Protein AF-A0A971QHN4-F1 (afdb_monomer)

Secondary structure (DSSP, 8-state):
--HHHHHS--HHHHHHHHHHHHHHH---HHHHHHHHHHHHHHHHHHHHHHHHHHHHHHHHHHHTS--HHHHHHHHHHHTT--HHHHHHHHHHHHHTT-S-TTHHHH-HHHHHHHHHHHHHHH-TT-TTPPPPHHHHHHHHHHHS---

Structure (mmCIF, N/CA/C/O backbone):
data_AF-A0A971QHN4-F1
#
_entry.id   AF-A0A971QHN4-F1
#
loop_
_atom_site.group_PDB
_atom_site.id
_atom_site.type_symbol
_atom_site.label_atom_id
_atom_site.label_alt_id
_atom_site.label_comp_id
_atom_site.label_asym_id
_atom_site.label_entity_id
_atom_site.label_seq_id
_atom_site.pdbx_PDB_ins_code
_atom_site.Cartn_x
_atom_site.Cartn_y
_atom_site.Cartn_z
_atom_site.occupancy
_atom_site.B_iso_or_equiv
_atom_site.auth_seq_id
_atom_site.auth_comp_id
_atom_site.auth_asym_id
_atom_site.auth_atom_id
_atom_site.pdbx_PDB_model_num
ATOM 1 N N . MET A 1 1 ? 20.033 -24.874 -57.661 1.00 48.00 1 MET A N 1
ATOM 2 C CA . MET A 1 1 ? 19.323 -24.434 -58.888 1.00 48.00 1 MET A CA 1
ATOM 3 C C . MET A 1 1 ? 19.785 -23.080 -59.455 1.00 48.00 1 MET A C 1
ATOM 5 O O . MET A 1 1 ? 19.259 -22.666 -60.472 1.00 48.00 1 MET A O 1
ATOM 9 N N . ILE A 1 2 ? 20.801 -22.418 -58.886 1.00 53.16 2 ILE A N 1
ATOM 10 C CA . ILE A 1 2 ? 21.384 -21.168 -59.418 1.00 53.16 2 ILE A CA 1
ATOM 11 C C . ILE A 1 2 ? 22.502 -21.366 -60.485 1.00 53.16 2 ILE A C 1
ATOM 13 O O . ILE A 1 2 ? 22.645 -20.489 -61.336 1.00 53.16 2 ILE A O 1
ATOM 17 N N . PRO A 1 3 ? 23.266 -22.485 -60.561 1.00 56.78 3 PRO A N 1
ATOM 18 C CA . PRO A 1 3 ? 24.423 -22.536 -61.467 1.00 56.78 3 PRO A CA 1
ATOM 19 C C . PRO A 1 3 ? 24.058 -22.690 -62.956 1.00 56.78 3 PRO A C 1
ATOM 21 O O . PRO A 1 3 ? 24.842 -22.298 -63.812 1.00 56.78 3 PRO A O 1
ATOM 24 N N . GLN A 1 4 ? 22.867 -23.206 -63.287 1.00 59.22 4 GLN A N 1
ATOM 25 C CA . GLN A 1 4 ? 22.442 -23.391 -64.685 1.00 59.22 4 GLN A CA 1
ATOM 26 C C . GLN A 1 4 ? 21.946 -22.093 -65.345 1.00 59.22 4 GLN A C 1
ATOM 28 O O . GLN A 1 4 ? 22.149 -21.905 -66.541 1.00 59.22 4 GLN A O 1
ATOM 33 N N . LEU A 1 5 ? 21.382 -21.157 -64.573 1.00 55.75 5 LEU A N 1
ATOM 34 C CA . LEU A 1 5 ? 20.948 -19.849 -65.087 1.00 55.75 5 LEU A CA 1
ATOM 35 C C . LEU A 1 5 ? 22.137 -18.933 -65.429 1.00 55.75 5 LEU A C 1
ATOM 37 O O . LEU A 1 5 ? 22.064 -18.141 -66.364 1.00 55.75 5 LEU A O 1
ATOM 41 N N . LEU A 1 6 ? 23.270 -19.090 -64.738 1.00 56.25 6 LEU A N 1
ATOM 42 C CA . LEU A 1 6 ? 24.511 -18.360 -65.031 1.00 56.25 6 LEU A CA 1
ATOM 43 C C . LEU A 1 6 ? 25.203 -18.849 -66.317 1.00 56.25 6 LEU A C 1
ATOM 45 O O . LEU A 1 6 ? 25.945 -18.095 -66.953 1.00 56.25 6 LEU A O 1
ATOM 49 N N . ALA A 1 7 ? 24.942 -20.090 -66.738 1.00 62.47 7 ALA A N 1
ATOM 50 C CA . ALA A 1 7 ? 25.512 -20.655 -67.959 1.00 62.47 7 ALA A CA 1
ATOM 51 C C . ALA A 1 7 ? 24.908 -20.042 -69.240 1.00 62.47 7 ALA A C 1
ATOM 53 O O . ALA A 1 7 ? 25.620 -19.928 -70.232 1.00 62.47 7 ALA A O 1
ATOM 54 N N . GLN A 1 8 ? 23.649 -19.583 -69.202 1.00 65.19 8 GLN A N 1
ATOM 55 C CA . GLN A 1 8 ? 22.967 -18.899 -70.316 1.00 65.19 8 GLN A CA 1
ATOM 56 C C . GLN A 1 8 ? 23.044 -17.362 -70.257 1.00 65.19 8 GLN A C 1
ATOM 58 O O . GLN A 1 8 ? 22.575 -16.685 -71.172 1.00 65.19 8 GLN A O 1
ATOM 63 N N . ALA A 1 9 ? 23.632 -16.792 -69.203 1.00 63.53 9 ALA A N 1
ATOM 64 C CA . ALA A 1 9 ? 23.754 -15.348 -69.059 1.00 63.53 9 ALA A CA 1
ATOM 65 C C . ALA A 1 9 ? 24.720 -14.771 -70.107 1.00 63.53 9 ALA A C 1
ATOM 67 O O . ALA A 1 9 ? 25.869 -15.209 -70.225 1.00 63.53 9 ALA A O 1
ATOM 68 N N . SER A 1 10 ? 24.253 -13.762 -70.845 1.00 75.00 10 SER A N 1
ATOM 69 C CA . SER A 1 10 ? 25.055 -13.044 -71.842 1.00 75.00 10 SER A CA 1
ATOM 70 C C . SER A 1 10 ? 26.310 -12.425 -71.198 1.00 75.00 10 SER A C 1
ATOM 72 O O . SER A 1 10 ? 26.281 -12.069 -70.015 1.00 75.00 10 SER A O 1
ATOM 74 N N . PRO A 1 11 ? 27.417 -12.236 -71.941 1.00 74.94 11 PRO A N 1
ATOM 75 C CA . PRO A 1 11 ? 28.662 -11.699 -71.380 1.00 74.94 11 PRO A CA 1
ATOM 76 C C . PRO A 1 11 ? 28.478 -10.345 -70.670 1.00 74.94 11 PRO A C 1
ATOM 78 O O . PRO A 1 11 ? 29.153 -10.079 -69.682 1.00 74.94 11 PRO A O 1
ATOM 81 N N . ARG A 1 12 ? 27.498 -9.526 -71.085 1.00 71.81 12 ARG A N 1
ATOM 82 C CA . ARG A 1 12 ? 27.137 -8.270 -70.399 1.00 71.81 12 ARG A CA 1
ATOM 83 C C . ARG A 1 12 ? 26.477 -8.482 -69.031 1.00 71.81 12 ARG A C 1
ATOM 85 O O . ARG A 1 12 ? 26.736 -7.718 -68.109 1.00 71.81 12 ARG A O 1
ATOM 92 N N . GLN A 1 13 ? 25.641 -9.510 -68.882 1.00 75.50 13 GLN A N 1
ATOM 93 C CA . GLN A 1 13 ? 24.978 -9.822 -67.609 1.00 75.50 13 GLN A CA 1
ATOM 94 C C . GLN A 1 13 ? 25.964 -10.353 -66.571 1.00 75.50 13 GLN A C 1
ATOM 96 O O . GLN A 1 13 ? 25.812 -10.056 -65.391 1.00 75.50 13 GLN A O 1
ATOM 101 N N . ARG A 1 14 ? 26.997 -11.087 -67.002 1.00 73.56 14 ARG A N 1
ATOM 102 C CA . ARG A 1 14 ? 28.061 -11.554 -66.102 1.00 73.56 14 ARG A CA 1
ATOM 103 C C . ARG A 1 14 ? 28.812 -10.387 -65.471 1.00 73.56 14 ARG A C 1
ATOM 105 O O . ARG A 1 14 ? 28.924 -10.350 -64.255 1.00 73.56 14 ARG A O 1
ATOM 112 N N . VAL A 1 15 ? 29.196 -9.394 -66.274 1.00 79.19 15 VAL A N 1
ATOM 113 C CA . VAL A 1 15 ? 29.857 -8.175 -65.779 1.00 79.19 15 VAL A CA 1
ATOM 114 C C . VAL A 1 15 ? 28.957 -7.407 -64.807 1.00 79.19 15 VAL A C 1
ATOM 116 O O . VAL A 1 15 ? 29.429 -6.978 -63.761 1.00 79.19 15 VAL A O 1
ATOM 119 N N . ALA A 1 16 ? 27.657 -7.289 -65.099 1.00 79.19 16 ALA A N 1
ATOM 120 C CA . ALA A 1 16 ? 26.709 -6.623 -64.204 1.00 79.19 16 ALA A CA 1
ATOM 121 C C . ALA A 1 16 ? 26.542 -7.360 -62.861 1.00 79.19 16 ALA A C 1
ATOM 123 O O . ALA A 1 16 ? 26.515 -6.730 -61.803 1.00 79.19 16 ALA A O 1
ATOM 124 N N . ILE A 1 17 ? 26.466 -8.693 -62.889 1.00 80.00 17 ILE A N 1
ATOM 125 C CA . ILE A 1 17 ? 26.374 -9.524 -61.680 1.00 80.00 17 ILE A CA 1
ATOM 126 C C . ILE A 1 17 ? 27.670 -9.433 -60.866 1.00 80.00 17 ILE A C 1
ATOM 128 O O . ILE A 1 17 ? 27.624 -9.349 -59.641 1.00 80.00 17 ILE A O 1
ATOM 132 N N . GLU A 1 18 ? 28.819 -9.405 -61.532 1.00 79.62 18 GLU A N 1
ATOM 133 C CA . GLU A 1 18 ? 30.1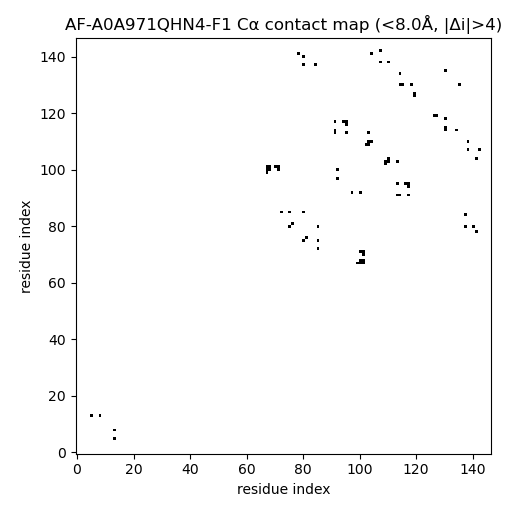29 -9.318 -60.889 1.00 79.62 18 GLU A CA 1
ATOM 134 C C . GLU A 1 18 ? 30.366 -7.932 -60.266 1.00 79.62 18 GLU A C 1
ATOM 136 O O . GLU A 1 18 ? 30.838 -7.851 -59.135 1.00 79.62 18 GLU A O 1
ATOM 141 N N . SER A 1 19 ? 29.908 -6.852 -60.914 1.00 78.31 19 SER A N 1
ATOM 142 C CA . SER A 1 19 ? 29.914 -5.502 -60.328 1.00 78.31 19 SER A CA 1
ATOM 143 C C . SER A 1 19 ? 28.922 -5.330 -59.177 1.00 78.31 19 SER A C 1
ATOM 145 O O . SER A 1 19 ? 29.180 -4.580 -58.242 1.00 78.31 19 SER A O 1
ATOM 147 N N . MET A 1 20 ? 27.781 -6.030 -59.211 1.00 75.12 20 MET A N 1
ATOM 148 C CA . MET A 1 20 ? 26.860 -6.048 -58.071 1.00 75.12 20 MET A CA 1
ATOM 149 C C . MET A 1 20 ? 27.488 -6.797 -56.898 1.00 75.12 20 MET A C 1
ATOM 151 O O . MET A 1 20 ? 27.423 -6.329 -55.767 1.00 75.12 20 MET A O 1
ATOM 155 N N . ARG A 1 21 ? 28.142 -7.933 -57.164 1.00 76.12 21 ARG A N 1
ATOM 156 C CA . ARG A 1 21 ? 28.817 -8.726 -56.137 1.00 76.12 21 ARG A CA 1
ATOM 157 C C . ARG A 1 21 ? 29.943 -7.948 -55.459 1.00 76.12 21 ARG A C 1
ATOM 159 O O . ARG A 1 21 ? 30.012 -7.993 -54.237 1.00 76.12 21 ARG A O 1
ATOM 166 N N . SER A 1 22 ? 30.764 -7.206 -56.203 1.00 72.38 22 SER A N 1
ATOM 167 C CA . SER A 1 22 ? 31.852 -6.422 -55.602 1.00 72.38 22 SER A CA 1
ATOM 168 C C . SER A 1 22 ? 31.341 -5.324 -54.662 1.00 72.38 22 SER A C 1
ATOM 170 O O . SER A 1 22 ? 31.924 -5.124 -53.603 1.00 72.38 22 SER A O 1
ATOM 172 N N . HIS A 1 23 ? 30.201 -4.692 -54.969 1.00 68.81 23 HIS A N 1
ATOM 173 C CA . HIS A 1 23 ? 29.556 -3.721 -54.071 1.00 68.81 23 HIS A CA 1
ATOM 174 C C . HIS A 1 23 ? 28.949 -4.344 -52.804 1.00 68.81 23 HIS A C 1
ATOM 176 O O . HIS A 1 23 ? 28.777 -3.643 -51.810 1.00 68.81 23 HIS A O 1
ATOM 182 N N . PHE A 1 24 ? 28.616 -5.639 -52.817 1.00 67.94 24 PHE A N 1
ATOM 183 C CA . PHE A 1 24 ? 28.154 -6.357 -51.622 1.00 67.94 24 PHE A CA 1
ATOM 184 C C . PHE A 1 24 ? 29.298 -7.029 -50.843 1.00 67.94 24 PHE A C 1
ATOM 186 O O . PHE A 1 24 ? 29.148 -7.264 -49.646 1.00 67.94 24 PHE A O 1
ATOM 193 N N . GLU A 1 25 ? 30.427 -7.339 -51.491 1.00 66.69 25 GLU A N 1
ATOM 194 C CA . GLU A 1 25 ? 31.621 -7.904 -50.843 1.00 66.69 25 GLU A CA 1
ATOM 195 C C . GLU A 1 25 ? 32.488 -6.840 -50.155 1.00 66.69 25 GLU A C 1
ATOM 197 O O . GLU A 1 25 ? 33.142 -7.161 -49.159 1.00 66.69 25 GLU A O 1
ATOM 202 N N . GLU A 1 26 ? 32.434 -5.573 -50.588 1.00 64.50 26 GLU A N 1
ATOM 203 C CA . GLU A 1 26 ? 32.972 -4.429 -49.837 1.00 64.50 26 GLU A CA 1
ATOM 204 C C . GLU A 1 26 ? 32.115 -4.163 -48.594 1.00 64.50 26 GLU A C 1
ATOM 206 O O . GLU A 1 26 ? 31.306 -3.242 -48.492 1.00 64.50 26 GLU A O 1
ATOM 211 N N . THR A 1 27 ? 32.281 -5.045 -47.614 1.00 65.12 27 THR A N 1
ATOM 212 C CA . THR A 1 27 ? 31.661 -4.914 -46.308 1.00 65.12 27 THR A CA 1
ATOM 213 C C . THR A 1 27 ? 32.386 -3.799 -45.569 1.00 65.12 27 THR A C 1
ATOM 215 O O . THR A 1 27 ? 33.419 -4.022 -44.940 1.00 65.12 27 THR A O 1
ATOM 218 N N . ASP A 1 28 ? 31.857 -2.586 -45.690 1.00 73.00 28 ASP A N 1
ATOM 219 C CA . ASP A 1 28 ? 32.444 -1.384 -45.116 1.00 73.00 28 ASP A CA 1
ATOM 220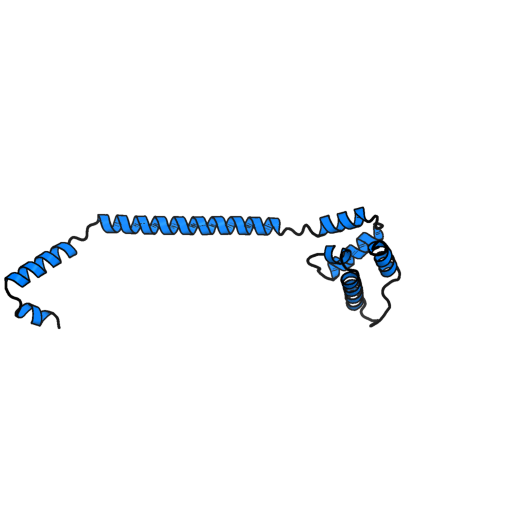 C C . ASP A 1 28 ? 32.587 -1.547 -43.583 1.00 73.00 28 ASP A C 1
ATOM 222 O O . ASP A 1 28 ? 31.577 -1.635 -42.869 1.00 73.00 28 ASP A O 1
ATOM 226 N N . PRO A 1 29 ? 33.816 -1.626 -43.029 1.00 78.19 29 PRO A N 1
ATOM 227 C CA . PRO A 1 29 ? 34.040 -1.893 -41.605 1.00 78.19 29 PRO A CA 1
ATOM 228 C C . PRO A 1 29 ? 33.428 -0.807 -40.709 1.00 78.19 29 PRO A C 1
ATOM 230 O O . PRO A 1 29 ? 33.111 -1.051 -39.541 1.00 78.19 29 PRO A O 1
ATOM 233 N N . GLN A 1 30 ? 33.182 0.383 -41.264 1.00 84.12 30 GLN A N 1
ATOM 234 C CA . GLN A 1 30 ? 32.476 1.458 -40.575 1.00 84.12 30 GLN A CA 1
ATOM 235 C C . GLN A 1 30 ? 30.998 1.143 -40.307 1.00 84.12 30 GLN A C 1
ATOM 237 O O . GLN A 1 30 ? 30.431 1.674 -39.348 1.00 84.12 30 GLN A O 1
ATOM 242 N N . LEU A 1 31 ? 30.354 0.288 -41.109 1.00 85.19 31 LEU A N 1
ATOM 243 C CA . LEU A 1 31 ? 28.951 -0.081 -40.920 1.00 85.19 31 LEU A CA 1
ATOM 244 C C . LEU A 1 31 ? 28.755 -0.848 -39.605 1.00 85.19 31 LEU A C 1
ATOM 246 O O . LEU A 1 31 ? 27.848 -0.529 -38.835 1.00 85.19 31 LEU A O 1
ATOM 250 N N . TYR A 1 32 ? 29.649 -1.791 -39.297 1.00 86.62 32 TYR A N 1
ATOM 251 C CA . TYR A 1 32 ? 29.625 -2.532 -38.033 1.00 86.62 32 TYR A CA 1
ATOM 252 C C . TYR A 1 32 ? 29.807 -1.623 -36.824 1.00 86.62 32 TYR A C 1
ATOM 254 O O . TYR A 1 32 ? 29.137 -1.807 -35.805 1.00 86.62 32 TYR A O 1
ATOM 262 N N . TRP A 1 33 ? 30.669 -0.612 -36.947 1.00 91.69 33 TRP A N 1
ATOM 263 C CA . TRP A 1 33 ? 30.855 0.380 -35.896 1.00 91.69 33 TRP A CA 1
ATOM 264 C C . TRP A 1 33 ? 29.581 1.198 -35.662 1.00 91.69 33 TRP A C 1
ATOM 266 O O . TRP A 1 33 ? 29.149 1.355 -34.521 1.00 91.69 33 TRP A O 1
ATOM 276 N N . LYS A 1 34 ? 28.922 1.649 -36.738 1.00 91.38 34 LYS A N 1
ATOM 277 C CA . LYS A 1 34 ? 27.654 2.392 -36.656 1.00 91.38 34 LYS A CA 1
ATOM 278 C C . LYS A 1 34 ? 26.543 1.553 -36.019 1.00 91.38 34 LYS A C 1
ATOM 280 O O . LYS A 1 34 ? 25.864 2.036 -35.117 1.00 91.38 34 LYS A O 1
ATOM 285 N N . ILE A 1 35 ? 26.387 0.295 -36.438 1.00 92.50 35 ILE A N 1
ATOM 286 C CA . ILE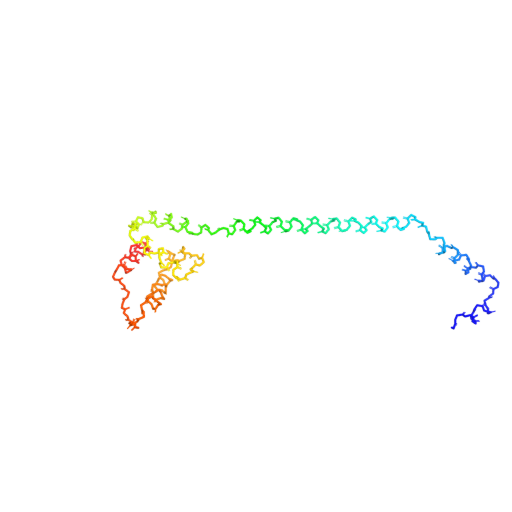 A 1 35 ? 25.382 -0.624 -35.878 1.00 92.50 35 ILE A CA 1
ATOM 287 C C . ILE A 1 35 ? 25.656 -0.879 -34.393 1.00 92.50 35 ILE A C 1
ATOM 289 O O . ILE A 1 35 ? 24.746 -0.772 -33.571 1.00 92.50 35 ILE A O 1
ATOM 293 N N . SER A 1 36 ? 26.913 -1.154 -34.035 1.00 93.19 36 SER A N 1
ATOM 294 C CA . SER A 1 36 ? 27.308 -1.391 -32.642 1.00 93.19 36 SER A CA 1
ATOM 295 C C . SER A 1 36 ? 27.062 -0.162 -31.769 1.00 93.19 36 SER A C 1
ATOM 297 O O . SER A 1 36 ? 26.583 -0.294 -30.645 1.00 93.19 36 SER A O 1
ATOM 299 N N . PHE A 1 37 ? 27.322 1.039 -32.292 1.00 95.62 37 PHE A N 1
ATOM 300 C CA . PHE A 1 37 ? 27.075 2.291 -31.582 1.00 95.62 37 PHE A CA 1
ATOM 301 C C . PHE A 1 37 ? 25.584 2.515 -31.309 1.00 95.62 37 PHE A C 1
ATOM 303 O O . PHE A 1 37 ? 25.209 2.820 -30.179 1.00 95.62 37 PHE A O 1
ATOM 310 N N . VAL A 1 38 ? 24.721 2.312 -32.310 1.00 95.38 38 VAL A N 1
ATOM 311 C CA . VAL A 1 38 ? 23.263 2.438 -32.138 1.00 95.38 38 VAL A CA 1
ATOM 312 C C . VAL A 1 38 ? 22.735 1.394 -31.151 1.00 95.38 38 VAL A C 1
ATOM 314 O O . VAL A 1 38 ? 21.944 1.731 -30.269 1.00 95.38 38 VAL A O 1
ATOM 317 N N . ALA A 1 39 ? 23.209 0.148 -31.244 1.00 95.50 39 ALA A N 1
ATOM 318 C CA . ALA A 1 39 ? 22.847 -0.911 -30.306 1.00 95.50 39 ALA A CA 1
ATOM 319 C C . ALA A 1 39 ? 23.267 -0.566 -28.867 1.00 95.50 39 ALA A C 1
ATOM 321 O O . ALA A 1 39 ? 22.471 -0.709 -27.939 1.00 95.50 39 ALA A O 1
ATOM 322 N N . LEU A 1 40 ? 24.484 -0.045 -28.681 1.00 96.56 40 LEU A N 1
ATOM 323 C CA . LEU A 1 40 ? 24.980 0.402 -27.381 1.00 96.56 40 LEU A CA 1
ATOM 324 C C . LEU A 1 40 ? 24.110 1.525 -26.801 1.00 96.56 40 LEU A C 1
ATOM 326 O O . LEU A 1 40 ? 23.726 1.470 -25.633 1.00 96.56 40 LEU A O 1
ATOM 330 N N . LEU A 1 41 ? 23.756 2.518 -27.619 1.00 96.81 41 LEU A N 1
ATOM 331 C CA . LEU A 1 41 ? 22.910 3.644 -27.217 1.00 96.81 41 LEU A CA 1
ATOM 332 C C . LEU A 1 41 ? 21.523 3.172 -26.760 1.00 96.81 41 LEU A C 1
ATOM 334 O O . LEU A 1 41 ? 21.013 3.636 -25.739 1.00 96.81 41 LEU A O 1
ATOM 338 N N . PHE A 1 42 ? 20.947 2.202 -27.471 1.00 96.81 42 PHE A N 1
ATOM 339 C CA . PHE A 1 42 ? 19.668 1.598 -27.108 1.00 96.81 42 PHE A CA 1
ATOM 340 C C . PHE A 1 42 ? 19.738 0.868 -25.760 1.00 96.81 42 PHE A C 1
ATOM 342 O O . PHE A 1 42 ? 18.867 1.053 -24.907 1.00 96.81 42 PHE A O 1
ATOM 349 N N . VAL A 1 43 ? 20.804 0.092 -25.528 1.00 97.31 43 VAL A N 1
A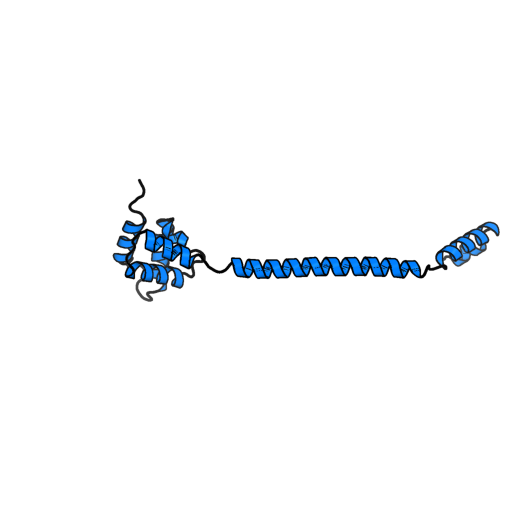TOM 350 C CA . VAL A 1 43 ? 21.025 -0.604 -24.251 1.00 97.31 43 VAL A CA 1
ATOM 351 C C . VAL A 1 43 ? 21.164 0.394 -23.105 1.00 97.31 43 VAL A C 1
ATOM 353 O O . VAL A 1 43 ? 20.513 0.222 -22.076 1.00 97.31 43 VAL A O 1
ATOM 356 N N . ILE A 1 44 ? 21.947 1.463 -23.285 1.00 97.00 44 ILE A N 1
ATOM 357 C CA . ILE A 1 44 ? 22.119 2.518 -22.274 1.00 97.00 44 ILE A CA 1
ATOM 358 C C . ILE A 1 44 ? 20.778 3.187 -21.952 1.00 97.00 44 ILE A C 1
ATOM 360 O O . ILE A 1 44 ? 20.442 3.351 -20.777 1.00 97.00 44 ILE A O 1
ATOM 364 N N . GLY A 1 45 ? 19.987 3.529 -22.973 1.00 96.38 45 GLY A N 1
ATOM 365 C CA . GLY A 1 45 ? 18.661 4.122 -22.796 1.00 96.38 45 GLY A CA 1
ATOM 366 C C . GLY A 1 45 ? 17.712 3.214 -22.009 1.00 96.38 45 GLY A C 1
ATOM 367 O O . GLY A 1 45 ? 17.083 3.659 -21.046 1.00 96.38 45 GLY A O 1
ATOM 368 N N . ALA A 1 46 ? 17.661 1.924 -22.351 1.00 95.31 46 ALA A N 1
ATOM 369 C CA . ALA A 1 46 ? 16.850 0.943 -21.632 1.00 95.31 46 ALA A CA 1
ATOM 370 C C . ALA A 1 46 ? 17.283 0.797 -20.161 1.00 95.31 46 ALA A C 1
ATOM 372 O O . ALA A 1 46 ? 16.438 0.730 -19.265 1.00 95.31 46 ALA A O 1
ATOM 373 N N . LEU A 1 47 ? 18.594 0.807 -19.901 1.00 96.50 47 LEU A N 1
ATOM 374 C CA . LEU A 1 47 ? 19.161 0.737 -18.553 1.00 96.50 47 LEU A CA 1
ATOM 375 C C . LEU A 1 47 ? 18.780 1.961 -17.713 1.00 96.50 47 LEU A C 1
ATOM 377 O O . LEU A 1 47 ? 18.396 1.812 -16.555 1.00 96.50 47 LEU A O 1
ATOM 381 N N . LEU A 1 48 ? 18.820 3.156 -18.305 1.00 96.12 48 LEU A N 1
ATOM 382 C CA . LEU A 1 48 ? 18.400 4.406 -17.669 1.00 96.12 48 LEU A CA 1
ATOM 383 C C . LEU A 1 48 ? 16.922 4.381 -17.275 1.00 96.12 48 LEU A C 1
ATOM 385 O O . LEU A 1 48 ? 16.588 4.693 -16.132 1.00 96.12 48 LEU A O 1
ATOM 389 N N . VAL A 1 49 ? 16.041 3.955 -18.183 1.00 95.31 49 VAL A N 1
ATOM 390 C CA . VAL A 1 49 ? 14.601 3.830 -17.902 1.00 95.31 49 VAL A CA 1
ATOM 391 C C . VAL A 1 49 ? 14.347 2.803 -16.797 1.00 95.31 49 VAL A C 1
ATOM 393 O O . VAL A 1 49 ? 13.575 3.067 -15.874 1.00 95.31 49 VAL A O 1
ATOM 396 N N . ALA A 1 50 ? 15.029 1.656 -16.833 1.00 94.25 50 ALA A N 1
ATOM 397 C CA . ALA A 1 50 ? 14.923 0.643 -15.788 1.00 94.25 50 ALA A CA 1
ATOM 398 C C . ALA A 1 50 ? 15.416 1.163 -14.426 1.00 94.25 50 ALA A C 1
ATOM 400 O O . ALA A 1 50 ? 14.776 0.912 -13.402 1.00 94.25 50 ALA A O 1
ATOM 401 N N . LEU A 1 51 ? 16.516 1.921 -14.408 1.00 94.56 51 LEU A N 1
ATOM 402 C CA . LEU A 1 51 ? 17.071 2.523 -13.198 1.00 94.56 51 LEU A CA 1
ATOM 403 C C . LEU A 1 51 ? 16.119 3.570 -12.609 1.00 94.56 51 LEU A C 1
ATOM 405 O O . LEU A 1 51 ? 15.849 3.545 -11.409 1.00 94.56 51 LEU A O 1
ATOM 409 N N . LEU A 1 52 ? 15.570 4.455 -13.444 1.00 92.38 52 LEU A N 1
ATOM 410 C CA . LEU A 1 52 ? 14.586 5.454 -13.027 1.00 92.38 52 LEU A CA 1
ATOM 411 C C . LEU A 1 52 ? 13.318 4.786 -12.492 1.00 92.38 52 LEU A C 1
ATOM 413 O O . LEU A 1 52 ? 12.899 5.094 -11.379 1.00 92.38 52 LEU A O 1
ATOM 417 N N . GLY A 1 53 ? 12.779 3.789 -13.198 1.00 90.44 53 GLY A N 1
ATOM 418 C CA . GLY A 1 53 ? 11.631 3.014 -12.725 1.00 90.44 53 GLY A CA 1
ATOM 419 C C . GLY A 1 53 ? 11.913 2.267 -11.416 1.00 90.44 53 GLY A C 1
ATOM 420 O O . GLY A 1 53 ? 11.048 2.175 -10.542 1.00 90.44 53 GLY A O 1
ATOM 421 N N . TYR A 1 54 ? 13.136 1.766 -11.223 1.00 90.38 54 TYR A N 1
ATOM 422 C CA . TYR A 1 54 ? 13.558 1.152 -9.965 1.00 90.38 54 TYR A CA 1
ATOM 423 C C . TYR A 1 54 ? 13.625 2.172 -8.819 1.00 90.38 54 TYR A C 1
ATOM 425 O O . TYR A 1 54 ? 13.132 1.905 -7.718 1.00 90.38 54 TYR A O 1
ATOM 433 N N . LEU A 1 55 ? 14.191 3.354 -9.071 1.00 87.06 55 LEU A N 1
ATOM 434 C CA . LEU A 1 55 ? 14.280 4.441 -8.096 1.00 87.06 55 LEU A CA 1
ATOM 435 C C . LEU A 1 55 ? 12.898 4.994 -7.732 1.00 87.06 55 LEU A C 1
ATOM 437 O O . LEU A 1 55 ? 12.616 5.176 -6.547 1.00 87.06 55 LEU A O 1
ATOM 441 N N . GLU A 1 56 ? 12.013 5.184 -8.708 1.00 84.19 56 GLU A N 1
ATOM 442 C CA . GLU A 1 56 ? 10.627 5.592 -8.481 1.00 84.19 56 GLU A CA 1
ATOM 443 C C . GLU A 1 56 ? 9.855 4.546 -7.688 1.00 84.19 56 GLU A C 1
ATOM 445 O O . GLU A 1 56 ? 9.244 4.888 -6.681 1.00 84.19 56 GLU A O 1
ATOM 450 N N . ARG A 1 57 ? 9.946 3.255 -8.035 1.00 79.06 57 ARG A N 1
ATOM 451 C CA . ARG A 1 57 ? 9.330 2.182 -7.233 1.00 79.06 57 ARG A CA 1
ATOM 452 C C . ARG A 1 57 ? 9.872 2.159 -5.808 1.00 79.06 57 ARG A C 1
ATOM 454 O O . ARG A 1 57 ? 9.119 1.919 -4.862 1.00 79.06 57 ARG A O 1
ATOM 461 N N . ARG A 1 58 ? 11.168 2.427 -5.619 1.00 74.50 58 ARG A N 1
ATOM 462 C CA . ARG A 1 58 ? 11.777 2.546 -4.287 1.00 74.50 58 ARG A CA 1
ATOM 463 C C . ARG A 1 58 ? 11.241 3.765 -3.529 1.00 74.50 58 ARG A C 1
ATOM 465 O O . ARG A 1 58 ? 11.049 3.674 -2.315 1.00 74.50 58 ARG A O 1
ATOM 472 N N . ARG A 1 59 ? 10.970 4.873 -4.223 1.00 68.00 59 ARG A N 1
ATOM 473 C CA . ARG A 1 59 ? 10.383 6.093 -3.655 1.00 68.00 59 ARG A CA 1
ATOM 474 C C . ARG A 1 59 ? 8.899 5.913 -3.328 1.00 68.00 59 ARG A C 1
ATOM 476 O O . ARG A 1 59 ? 8.515 6.158 -2.191 1.00 68.00 59 ARG A O 1
ATOM 483 N N . GLN A 1 60 ? 8.111 5.330 -4.224 1.00 63.28 60 GLN A N 1
ATOM 484 C CA . GLN A 1 60 ? 6.712 4.960 -3.994 1.00 63.28 60 GLN A CA 1
ATOM 485 C C . GLN A 1 60 ? 6.561 3.943 -2.858 1.00 63.28 60 GLN A C 1
ATOM 487 O O . GLN A 1 60 ? 5.646 4.053 -2.052 1.00 63.28 60 GLN A O 1
ATOM 492 N N . ARG A 1 61 ? 7.491 2.990 -2.694 1.00 57.88 61 ARG A N 1
ATOM 493 C CA . ARG A 1 61 ? 7.518 2.121 -1.500 1.00 57.88 61 ARG A CA 1
ATOM 494 C C . ARG A 1 61 ? 7.798 2.888 -0.201 1.00 57.88 61 ARG A C 1
ATOM 496 O O . ARG A 1 61 ? 7.411 2.415 0.864 1.00 57.88 61 ARG A O 1
ATOM 503 N N . ARG A 1 62 ? 8.462 4.049 -0.260 1.00 55.31 62 ARG A N 1
ATOM 504 C CA . ARG A 1 62 ? 8.649 4.950 0.893 1.00 55.31 62 ARG A CA 1
ATOM 505 C C . ARG A 1 62 ? 7.462 5.896 1.107 1.00 55.31 62 ARG A C 1
ATOM 507 O O . ARG A 1 62 ? 7.219 6.248 2.256 1.00 55.31 62 ARG A O 1
ATOM 514 N N . GLU A 1 63 ? 6.735 6.271 0.058 1.00 53.12 63 GLU A N 1
ATOM 515 C CA . GLU A 1 63 ? 5.511 7.091 0.133 1.00 53.12 63 GLU A CA 1
ATOM 516 C C . GLU A 1 63 ? 4.280 6.264 0.535 1.00 53.12 63 GLU A C 1
ATOM 518 O O . GLU A 1 63 ? 3.470 6.731 1.327 1.00 53.12 63 GLU A O 1
ATOM 523 N N . ASN A 1 64 ? 4.238 4.973 0.188 1.00 49.97 64 ASN A N 1
ATOM 524 C CA . ASN A 1 64 ? 3.338 3.967 0.769 1.00 49.97 64 ASN A CA 1
ATOM 525 C C . ASN A 1 64 ? 3.737 3.559 2.201 1.00 49.97 64 ASN A C 1
ATOM 527 O O . ASN A 1 64 ? 3.369 2.483 2.684 1.00 49.97 64 ASN A O 1
ATOM 531 N N . LYS A 1 65 ? 4.498 4.399 2.914 1.00 49.28 65 LYS A N 1
ATOM 532 C CA . LYS A 1 65 ? 4.619 4.252 4.363 1.00 49.28 65 LYS A CA 1
ATOM 533 C C . LYS A 1 65 ? 3.233 4.486 4.962 1.00 49.28 65 LYS A C 1
ATOM 535 O O . LYS A 1 65 ? 2.611 5.502 4.660 1.00 49.28 65 LYS A O 1
ATOM 540 N N . PRO A 1 66 ? 2.757 3.595 5.843 1.00 50.09 66 PRO A N 1
ATOM 541 C CA . PRO A 1 66 ? 1.454 3.717 6.459 1.00 50.09 66 PRO A CA 1
ATOM 542 C C . PRO A 1 66 ? 1.453 4.935 7.392 1.00 50.09 66 PRO A C 1
ATOM 544 O O . PRO A 1 66 ? 1.676 4.825 8.596 1.00 50.09 66 PRO A O 1
ATOM 547 N N . GLN A 1 67 ? 1.102 6.101 6.857 1.00 53.34 67 GLN A N 1
ATOM 548 C CA . GLN A 1 67 ? 0.677 7.244 7.651 1.00 53.34 67 GLN A CA 1
ATOM 549 C C . GLN A 1 67 ? -0.816 7.248 8.049 1.00 53.34 67 GLN A C 1
ATOM 551 O O . GLN A 1 67 ? -1.218 8.232 8.675 1.00 53.34 67 GLN A O 1
ATOM 556 N N . PRO A 1 68 ? -1.671 6.214 7.824 1.00 61.09 68 PRO A N 1
ATOM 557 C CA . PRO A 1 68 ? -3.056 6.340 8.239 1.00 61.09 68 PRO A CA 1
ATOM 558 C C . PRO A 1 68 ? -3.181 6.275 9.763 1.00 61.09 68 PRO A C 1
ATOM 560 O O . PRO A 1 68 ? -4.160 6.775 10.289 1.00 61.09 68 PRO A O 1
ATOM 563 N N . ILE A 1 69 ? -2.195 5.733 10.497 1.00 68.50 69 ILE A N 1
ATOM 564 C CA . ILE A 1 69 ? -2.251 5.670 11.967 1.00 68.50 69 ILE A CA 1
ATOM 565 C C . ILE A 1 69 ? -2.044 7.051 12.593 1.00 68.50 69 ILE A C 1
ATOM 567 O O . ILE A 1 69 ? -2.757 7.395 13.528 1.00 68.50 69 ILE A O 1
ATOM 571 N N . ARG A 1 70 ? -1.100 7.859 12.092 1.00 74.25 70 ARG A N 1
ATOM 572 C CA . ARG A 1 70 ? -0.883 9.212 12.632 1.00 74.25 70 ARG A CA 1
ATOM 573 C C . ARG A 1 70 ? -2.076 10.114 12.347 1.00 74.25 70 ARG A C 1
ATOM 575 O O . ARG A 1 70 ? -2.535 10.783 13.262 1.00 74.25 70 ARG A O 1
ATOM 582 N N . LEU A 1 71 ? -2.608 10.065 11.124 1.00 76.12 71 LEU A N 1
ATOM 583 C CA . LEU A 1 71 ? -3.830 10.786 10.765 1.00 76.12 71 LEU A CA 1
ATOM 584 C C . LEU A 1 71 ? -5.024 10.312 11.600 1.00 76.12 71 LEU A C 1
ATOM 586 O O . LEU A 1 71 ? -5.758 11.131 12.128 1.00 76.12 71 LEU A O 1
ATOM 590 N N . TYR A 1 72 ? -5.169 9.003 11.801 1.00 79.44 72 TYR A N 1
ATOM 591 C CA . TYR A 1 72 ? -6.218 8.427 12.638 1.00 79.44 72 TYR A CA 1
ATOM 592 C C . TYR A 1 72 ? -6.136 8.872 14.103 1.00 79.44 72 TYR A C 1
ATOM 594 O O . TYR A 1 72 ? -7.135 9.313 14.665 1.00 79.44 72 TYR A O 1
ATOM 602 N N . LEU A 1 73 ? -4.949 8.796 14.714 1.00 79.81 73 LEU A N 1
ATOM 603 C CA . LEU A 1 73 ? -4.730 9.245 16.091 1.00 79.81 73 LEU A CA 1
ATOM 604 C C . LEU A 1 73 ? -4.930 10.756 16.225 1.00 79.81 73 LEU A C 1
ATOM 606 O O . LEU A 1 73 ? -5.492 11.208 17.216 1.00 79.81 73 LEU A O 1
ATOM 610 N N . TRP A 1 74 ? -4.517 11.528 15.219 1.00 82.69 74 TRP A N 1
ATOM 611 C CA . TRP A 1 74 ? -4.731 12.971 15.187 1.00 82.69 74 TRP A CA 1
ATOM 612 C C . TRP A 1 74 ? -6.217 13.333 15.060 1.00 82.69 74 TRP A C 1
ATOM 614 O O . TRP A 1 74 ? -6.698 14.175 15.813 1.00 82.69 74 TRP A O 1
ATOM 624 N N . CYS A 1 75 ? -6.971 12.657 14.186 1.00 80.88 75 CYS A N 1
ATOM 625 C CA . CYS A 1 75 ? -8.421 12.825 14.076 1.00 80.88 75 CYS A CA 1
ATOM 626 C C . CYS A 1 75 ? -9.132 12.479 15.390 1.00 80.88 75 CYS A C 1
ATOM 628 O O . CYS A 1 75 ? -9.984 13.241 15.834 1.00 80.88 75 CYS A O 1
ATOM 630 N N . LEU A 1 76 ? -8.751 11.377 16.043 1.00 82.81 76 LEU A N 1
ATOM 631 C CA . LEU A 1 76 ? -9.310 10.984 17.339 1.00 82.81 76 LEU A CA 1
ATOM 632 C C . LEU A 1 76 ? -8.998 11.991 18.452 1.00 82.81 76 LEU A C 1
ATOM 634 O O . LEU A 1 76 ? -9.877 12.307 19.248 1.00 82.81 76 LEU A O 1
ATOM 638 N N . ALA A 1 77 ? -7.773 12.520 18.485 1.00 81.5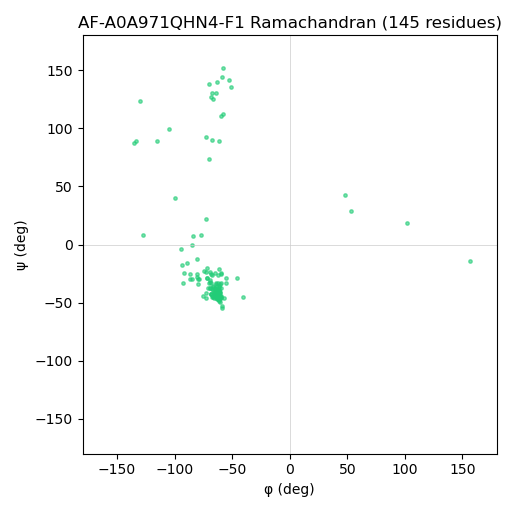6 77 ALA A N 1
ATOM 639 C CA . ALA A 1 77 ? -7.394 13.564 19.433 1.00 81.56 77 ALA A CA 1
ATOM 640 C C . ALA A 1 77 ? -8.181 14.864 19.191 1.00 81.56 77 ALA A C 1
ATOM 642 O O . ALA A 1 77 ? -8.606 15.512 20.144 1.00 81.56 77 ALA A O 1
ATOM 643 N N . LYS A 1 78 ? -8.425 15.225 17.923 1.00 83.06 78 LYS A N 1
ATOM 644 C CA . LYS A 1 78 ? -9.222 16.404 17.553 1.00 83.06 78 LYS A CA 1
ATOM 645 C C . LYS A 1 78 ? -10.706 16.252 17.912 1.00 83.06 78 LYS A C 1
ATOM 647 O O . LYS A 1 78 ? -11.331 17.236 18.287 1.00 83.06 78 LYS A O 1
ATOM 652 N N . LEU A 1 79 ? -11.240 15.032 17.853 1.00 77.56 79 LEU A N 1
ATOM 653 C CA . LEU A 1 79 ? -12.605 14.674 18.268 1.00 77.56 79 LEU A CA 1
ATOM 654 C C . LEU A 1 79 ? -12.772 14.564 19.798 1.00 77.56 79 LEU A C 1
ATOM 656 O O . LEU A 1 79 ? -13.800 14.090 20.264 1.00 77.56 79 LEU A O 1
ATOM 660 N N . GLN A 1 80 ? -11.759 14.963 20.581 1.00 80.62 80 GLN A N 1
ATOM 661 C CA . GLN A 1 80 ? -11.753 14.914 22.050 1.00 80.62 80 GLN A CA 1
ATOM 662 C C . GLN A 1 80 ? -12.097 13.531 22.632 1.00 80.62 80 GLN A C 1
ATOM 664 O O . GLN A 1 80 ? -12.601 13.411 23.749 1.00 80.62 80 GLN A O 1
ATOM 669 N N . VAL A 1 81 ? -11.791 12.461 21.893 1.00 81.31 81 VAL A N 1
ATOM 670 C CA . VAL A 1 81 ? -12.015 11.098 22.377 1.00 81.31 81 VAL A CA 1
ATOM 671 C C . VAL A 1 81 ? -11.058 10.835 23.544 1.00 81.31 81 VAL A C 1
ATOM 673 O O . VAL A 1 81 ? -9.852 11.070 23.411 1.00 81.31 81 VAL A O 1
ATOM 676 N N . PRO A 1 82 ? -11.534 10.319 24.688 1.00 83.88 82 PRO A N 1
ATOM 677 C CA . PRO A 1 82 ? -10.661 10.040 25.816 1.00 83.88 82 PRO A CA 1
ATOM 678 C C . PRO A 1 82 ? -9.621 8.971 25.444 1.00 83.88 82 PRO A C 1
ATOM 680 O O . PRO A 1 82 ? -9.921 7.965 24.799 1.00 83.88 82 PRO A O 1
ATOM 683 N N . TRP A 1 83 ? -8.380 9.157 25.902 1.00 81.75 83 TRP A N 1
ATOM 684 C CA . TRP A 1 83 ? -7.257 8.225 25.707 1.00 81.75 83 TRP A CA 1
ATOM 685 C C . TRP A 1 83 ? -7.578 6.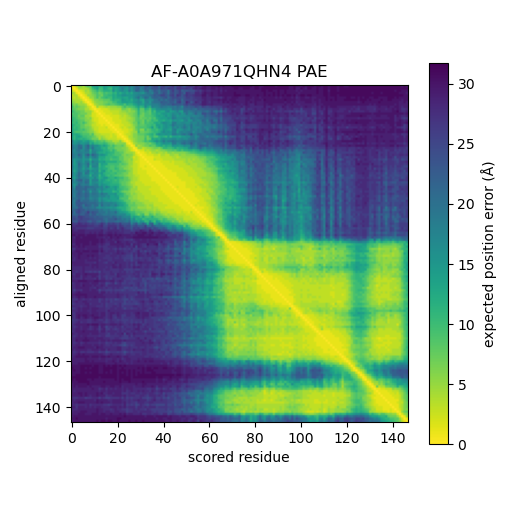724 25.850 1.00 81.75 83 TRP A C 1
ATOM 687 O O . TRP A 1 83 ? -7.136 5.951 24.991 1.00 81.75 83 TRP A O 1
ATOM 697 N N . PRO A 1 84 ? -8.329 6.258 26.873 1.00 83.69 84 PRO A N 1
ATOM 698 C CA . PRO A 1 84 ? -8.691 4.843 26.974 1.00 83.69 84 PRO A CA 1
ATOM 699 C C . PRO A 1 84 ? -9.489 4.330 25.768 1.00 83.69 84 PRO A C 1
ATOM 701 O O . PRO A 1 84 ? -9.317 3.174 25.371 1.00 83.69 84 PRO A O 1
ATOM 704 N N . ASP A 1 85 ? -10.315 5.172 25.155 1.00 83.25 85 ASP A N 1
ATOM 705 C CA . ASP A 1 85 ? -11.126 4.814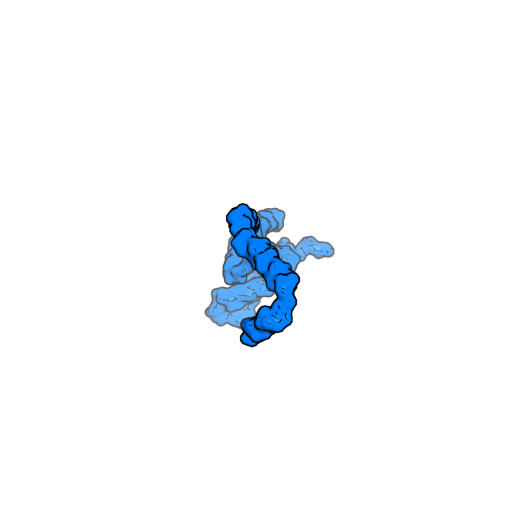 23.995 1.00 83.25 85 ASP A CA 1
ATOM 706 C C . ASP A 1 85 ? -10.298 4.848 22.706 1.00 83.25 85 ASP A C 1
ATOM 708 O O . ASP A 1 85 ? -10.431 3.948 21.875 1.00 83.25 85 ASP A O 1
ATOM 712 N N . ILE A 1 86 ? -9.329 5.766 22.597 1.00 84.19 86 ILE A N 1
ATOM 713 C CA . ILE A 1 86 ? -8.321 5.760 21.522 1.00 84.19 86 ILE A CA 1
ATOM 714 C C . ILE A 1 86 ? -7.555 4.431 21.504 1.00 84.19 86 ILE A C 1
ATOM 716 O O . ILE A 1 86 ? -7.397 3.812 20.450 1.00 84.19 86 ILE A O 1
ATOM 720 N N . LEU A 1 87 ? -7.111 3.945 22.668 1.00 82.12 87 LEU A N 1
ATOM 721 C CA . LEU A 1 87 ? -6.396 2.669 22.773 1.00 82.12 87 LEU A CA 1
ATOM 722 C C . LEU A 1 87 ? -7.268 1.476 22.362 1.00 82.12 87 LEU A C 1
ATOM 724 O O . LEU A 1 87 ? -6.778 0.542 21.722 1.00 82.12 87 LEU A O 1
ATOM 728 N N . ARG A 1 88 ? -8.558 1.489 22.708 1.00 83.25 88 ARG A N 1
ATOM 729 C CA . ARG A 1 88 ? -9.511 0.431 22.330 1.00 83.25 88 ARG A CA 1
ATOM 730 C C . ARG A 1 88 ? -9.769 0.414 20.832 1.00 83.25 88 ARG A C 1
ATOM 732 O O . ARG A 1 88 ? -9.715 -0.647 20.215 1.00 83.25 88 ARG A O 1
ATOM 739 N N . LEU A 1 89 ? -9.987 1.585 20.252 1.00 83.69 89 LEU A N 1
ATOM 740 C CA . LEU A 1 89 ? -10.159 1.771 18.819 1.00 83.69 89 LEU A CA 1
ATOM 741 C C . LEU A 1 89 ? -8.903 1.363 18.037 1.00 83.69 89 LEU A C 1
ATOM 743 O O . LEU A 1 89 ? -8.990 0.662 17.028 1.00 83.69 89 LEU A O 1
ATOM 747 N N . TRP A 1 90 ? -7.722 1.684 18.565 1.00 82.62 90 TRP A N 1
ATOM 748 C CA . TRP A 1 90 ? -6.453 1.226 18.010 1.00 82.62 90 TRP A CA 1
ATOM 749 C C . TRP A 1 90 ? -6.302 -0.301 18.065 1.00 82.62 90 TRP A C 1
ATOM 751 O O . TRP A 1 90 ? -5.901 -0.917 17.076 1.00 82.62 90 TRP A O 1
ATOM 761 N N . ARG A 1 91 ? -6.664 -0.937 19.189 1.00 82.81 91 ARG A N 1
ATOM 762 C CA . ARG A 1 91 ? -6.675 -2.407 19.312 1.00 82.81 91 ARG A CA 1
ATOM 763 C C . ARG A 1 91 ? -7.637 -3.050 18.313 1.00 82.81 91 ARG A C 1
ATOM 765 O O . ARG A 1 91 ? -7.258 -4.029 17.675 1.00 82.81 91 ARG A O 1
ATOM 772 N N . LEU A 1 92 ? -8.825 -2.475 18.128 1.00 83.88 92 LEU A N 1
ATOM 773 C CA . LEU A 1 92 ? -9.814 -2.930 17.149 1.00 83.88 92 LEU A CA 1
ATOM 774 C C . LEU A 1 92 ? -9.268 -2.855 15.719 1.00 83.88 92 LEU A C 1
ATOM 776 O O . LEU A 1 92 ? -9.296 -3.850 14.993 1.00 83.88 92 LEU A O 1
ATOM 780 N N . ALA A 1 93 ? -8.693 -1.714 15.333 1.00 83.31 93 ALA A N 1
ATOM 781 C CA . ALA A 1 93 ? -8.098 -1.539 14.011 1.00 83.31 93 ALA A CA 1
ATOM 782 C C . ALA A 1 93 ? -6.932 -2.510 13.759 1.00 83.31 93 ALA A C 1
ATOM 784 O O . ALA A 1 93 ? -6.812 -3.072 12.667 1.00 83.31 93 ALA A O 1
ATOM 785 N N . ARG A 1 94 ? -6.094 -2.745 14.779 1.00 81.31 94 ARG A N 1
ATOM 786 C CA . ARG A 1 94 ? -4.955 -3.669 14.706 1.00 81.31 94 ARG A CA 1
ATOM 787 C C . ARG A 1 94 ? -5.397 -5.127 14.591 1.00 81.31 94 ARG A C 1
ATOM 789 O O . ARG A 1 94 ? -4.829 -5.865 13.791 1.00 81.31 94 ARG A O 1
ATOM 796 N N . ALA A 1 95 ? -6.403 -5.538 15.358 1.00 80.06 95 ALA A N 1
ATOM 797 C CA . ALA A 1 95 ? -6.924 -6.901 15.322 1.00 80.06 95 ALA A CA 1
ATOM 798 C C . ALA A 1 95 ? -7.597 -7.236 13.984 1.00 80.06 95 ALA A C 1
ATOM 800 O O . ALA A 1 95 ? -7.431 -8.340 13.474 1.00 80.06 95 ALA A O 1
ATOM 801 N N . LEU A 1 96 ? -8.288 -6.268 13.377 1.00 77.44 96 LEU A N 1
ATOM 802 C CA . LEU A 1 96 ? -8.938 -6.433 12.075 1.00 77.44 96 LEU A CA 1
ATOM 803 C C . LEU A 1 96 ? -8.014 -6.186 10.876 1.00 77.44 96 LEU A C 1
ATOM 805 O O . LEU A 1 96 ? -8.465 -6.308 9.740 1.00 77.44 96 LEU A O 1
ATOM 809 N N . ARG A 1 97 ? -6.739 -5.840 11.113 1.00 78.00 97 ARG A N 1
ATOM 810 C CA . ARG A 1 97 ? -5.738 -5.528 10.075 1.00 78.00 97 ARG A CA 1
ATOM 811 C C . ARG A 1 97 ? -6.269 -4.554 9.013 1.00 78.00 97 ARG A C 1
ATOM 813 O O . ARG A 1 97 ? -6.047 -4.745 7.820 1.00 78.00 97 ARG A O 1
ATOM 820 N N . LEU A 1 98 ? -6.986 -3.517 9.445 1.00 75.31 98 LEU A N 1
ATOM 821 C CA . LEU A 1 98 ? -7.571 -2.543 8.525 1.00 75.31 98 LEU A CA 1
ATOM 822 C C . LEU A 1 98 ? -6.470 -1.743 7.825 1.00 75.31 98 LEU A C 1
ATOM 824 O O . LEU A 1 98 ? -5.658 -1.093 8.484 1.00 75.31 98 LEU A O 1
ATOM 828 N N . SER A 1 99 ? -6.490 -1.739 6.491 1.00 70.38 99 SER A N 1
ATOM 829 C CA . SER A 1 99 ? -5.571 -0.942 5.669 1.00 70.38 99 SER A CA 1
ATOM 830 C C . SER A 1 99 ? -5.720 0.562 5.934 1.00 70.38 99 SER A C 1
ATOM 832 O O . SER A 1 99 ? -4.734 1.296 5.931 1.00 70.38 99 SER A O 1
ATOM 834 N N . HIS A 1 100 ? -6.947 1.013 6.228 1.00 76.00 100 HIS A N 1
ATOM 835 C CA . HIS A 1 100 ? -7.282 2.413 6.500 1.00 76.00 100 HIS A CA 1
ATOM 836 C C . HIS A 1 100 ? -8.164 2.537 7.760 1.00 76.00 100 HIS A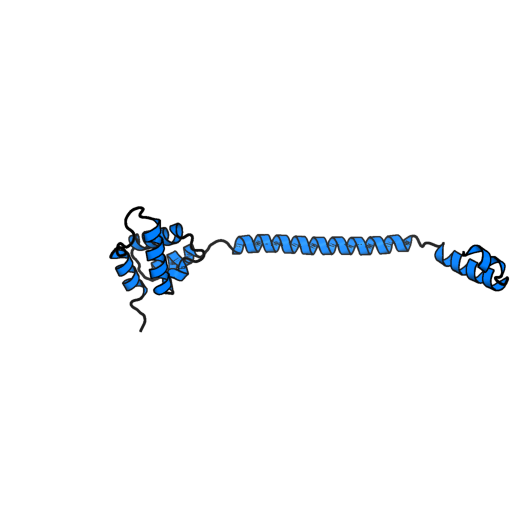 C 1
ATOM 838 O O . HIS A 1 100 ? -9.390 2.522 7.651 1.00 76.00 100 HIS A O 1
ATOM 844 N N . PRO A 1 101 ? -7.579 2.672 8.968 1.00 79.38 101 PRO A N 1
ATOM 845 C CA . PRO A 1 101 ? -8.335 2.831 10.219 1.00 79.38 101 PRO A CA 1
ATOM 846 C C . PRO A 1 101 ? -9.244 4.068 10.246 1.00 79.38 101 PRO A C 1
ATOM 848 O O . PRO A 1 101 ? -10.255 4.067 10.942 1.00 79.38 101 PRO A O 1
ATOM 851 N N . THR A 1 102 ? -8.936 5.100 9.457 1.00 80.62 102 THR A N 1
ATOM 852 C CA . THR A 1 102 ? -9.765 6.307 9.313 1.00 80.62 102 THR A CA 1
ATOM 853 C C . THR A 1 102 ? -11.153 6.022 8.743 1.00 80.62 102 THR A C 1
ATOM 855 O O . THR A 1 102 ? -12.084 6.743 9.080 1.00 80.62 102 THR A O 1
ATOM 858 N N . ALA A 1 103 ? -11.339 4.945 7.970 1.00 79.31 103 ALA A N 1
ATOM 859 C CA . ALA A 1 103 ? -12.654 4.554 7.455 1.00 79.31 103 ALA A CA 1
ATOM 860 C C . ALA A 1 103 ? -13.675 4.268 8.576 1.00 79.31 103 ALA A C 1
ATOM 862 O O . ALA A 1 103 ? -14.875 4.448 8.376 1.00 79.31 103 ALA A O 1
ATOM 863 N N . LEU A 1 104 ? -13.200 3.889 9.770 1.00 82.62 104 LEU A N 1
ATOM 864 C CA . LEU A 1 104 ? -14.039 3.687 10.956 1.00 82.62 104 LEU A CA 1
ATOM 865 C C . LEU A 1 104 ? -14.638 4.985 11.503 1.00 82.62 104 LEU A C 1
ATOM 867 O O . LEU A 1 104 ? -15.653 4.927 12.183 1.00 82.62 104 LEU A O 1
ATOM 871 N N . LEU A 1 105 ? -14.002 6.130 11.244 1.00 82.12 105 LEU A N 1
ATOM 872 C CA . LEU A 1 105 ? -14.448 7.439 11.734 1.00 82.12 105 LEU A CA 1
ATOM 873 C C . LEU A 1 105 ? -15.419 8.121 10.765 1.00 82.12 105 LEU A C 1
ATOM 875 O O . LEU A 1 105 ? -16.074 9.080 11.138 1.00 82.12 105 LEU A O 1
ATOM 879 N N . ILE A 1 106 ? -15.492 7.647 9.518 1.00 81.56 106 ILE A N 1
ATOM 880 C CA . ILE A 1 106 ? -16.277 8.282 8.451 1.00 81.56 106 ILE A CA 1
ATOM 881 C C . ILE A 1 106 ? -17.683 7.682 8.367 1.00 81.56 106 ILE A C 1
ATOM 883 O O . ILE A 1 106 ? -18.631 8.375 8.018 1.00 81.56 106 ILE A O 1
ATOM 887 N N . SER A 1 107 ? -17.833 6.385 8.657 1.00 83.38 107 SER A N 1
ATOM 888 C CA . SER A 1 107 ? -19.105 5.685 8.477 1.00 83.38 107 SER A CA 1
ATOM 889 C C . SER A 1 107 ? -19.519 4.905 9.725 1.00 83.38 107 SER A C 1
ATOM 891 O O . SER A 1 107 ? -18.800 3.979 10.122 1.00 83.38 107 SER A O 1
ATOM 893 N N . PRO A 1 108 ? -20.721 5.164 10.277 1.00 84.06 108 PRO A N 1
ATOM 894 C CA . PRO A 1 108 ? -21.242 4.400 11.408 1.00 84.06 108 PRO A CA 1
ATOM 895 C C . PRO A 1 108 ? -21.474 2.931 11.039 1.00 84.06 108 PRO A C 1
ATOM 897 O O . PRO A 1 108 ? -21.228 2.042 11.847 1.00 84.06 108 PRO A O 1
ATOM 900 N N . ARG A 1 109 ? -21.848 2.638 9.784 1.00 83.75 109 ARG A N 1
ATOM 901 C CA . ARG A 1 109 ? -22.031 1.254 9.313 1.00 83.75 109 ARG A CA 1
ATOM 902 C C . ARG A 1 109 ? -20.718 0.473 9.298 1.00 83.75 109 ARG A C 1
ATOM 904 O O . ARG A 1 109 ? -20.699 -0.699 9.668 1.00 83.75 109 ARG A O 1
ATOM 911 N N . LEU A 1 110 ? -19.620 1.109 8.877 1.00 82.50 110 LEU A N 1
ATOM 912 C CA . LEU A 1 110 ? -18.295 0.478 8.893 1.00 82.50 110 LEU A CA 1
ATOM 913 C C . LEU A 1 110 ? -17.787 0.290 10.322 1.00 82.50 110 LEU A C 1
ATOM 915 O O . LEU A 1 110 ? -17.189 -0.745 10.615 1.00 82.50 110 LEU A O 1
ATOM 919 N N . TYR A 1 111 ? -18.060 1.253 11.202 1.00 86.44 111 TYR A N 1
ATOM 920 C CA . TYR A 1 111 ? -17.779 1.140 12.627 1.00 86.44 111 TYR A CA 1
ATOM 921 C C . TYR A 1 111 ? -18.499 -0.067 13.245 1.00 86.44 111 TYR A C 1
ATOM 923 O O . TYR A 1 111 ? -17.849 -0.946 13.812 1.00 86.44 111 TYR A O 1
ATOM 931 N N . ASP A 1 112 ? -19.816 -0.169 13.055 1.00 85.50 112 ASP A N 1
ATOM 932 C CA . ASP A 1 112 ? -20.645 -1.248 13.604 1.00 85.50 112 ASP A CA 1
ATOM 933 C C . ASP A 1 112 ? -20.218 -2.621 13.049 1.00 85.50 112 ASP A C 1
ATOM 935 O O . ASP A 1 112 ? -20.062 -3.595 13.795 1.00 85.50 112 ASP A O 1
ATOM 939 N N . ALA A 1 113 ? -19.920 -2.700 11.747 1.00 82.88 113 ALA A N 1
ATOM 940 C CA . ALA A 1 113 ? -19.394 -3.907 11.109 1.00 82.88 113 ALA A CA 1
ATOM 941 C C . ALA A 1 113 ? -18.005 -4.310 11.641 1.00 82.88 113 ALA A C 1
ATOM 943 O O . ALA A 1 113 ? -17.681 -5.496 11.730 1.00 82.88 113 ALA A O 1
ATOM 944 N N . ALA A 1 114 ? -17.158 -3.344 11.995 1.00 85.38 114 ALA A N 1
ATOM 945 C CA . ALA A 1 114 ? -15.846 -3.620 12.560 1.00 85.38 114 ALA A CA 1
ATOM 946 C C . ALA A 1 114 ? -15.950 -4.075 14.021 1.00 85.38 114 ALA A C 1
ATOM 948 O O . ALA A 1 114 ? -15.341 -5.075 14.391 1.00 85.38 114 ALA A O 1
ATOM 949 N N . VAL A 1 115 ? -16.766 -3.413 14.843 1.00 85.19 115 VAL A N 1
ATOM 950 C CA . VAL A 1 115 ? -17.004 -3.818 16.238 1.00 85.19 115 VAL A CA 1
ATOM 951 C C . VAL A 1 115 ? -17.577 -5.232 16.304 1.00 85.19 115 VAL A C 1
ATOM 953 O O . VAL A 1 115 ? -17.070 -6.060 17.061 1.00 85.19 115 VAL A O 1
ATOM 956 N N . THR A 1 116 ? -18.567 -5.546 15.466 1.00 83.19 116 THR A N 1
ATOM 957 C CA . THR A 1 116 ? -19.154 -6.895 15.390 1.00 83.19 116 THR A CA 1
ATOM 958 C C . THR A 1 116 ? -18.132 -7.949 14.960 1.00 83.19 116 THR A C 1
ATOM 960 O O . THR A 1 116 ? -18.029 -8.990 15.609 1.00 83.19 116 THR A O 1
ATOM 963 N N . LYS A 1 117 ? -17.308 -7.680 13.935 1.00 80.88 117 LYS A N 1
ATOM 964 C CA . LYS A 1 117 ? -16.225 -8.591 13.510 1.00 80.88 117 LYS A CA 1
ATOM 965 C C . LYS A 1 117 ? -15.150 -8.779 14.580 1.00 80.88 117 LYS A C 1
ATOM 967 O O . LYS A 1 117 ? -14.706 -9.902 14.812 1.00 80.88 117 LYS A O 1
ATOM 972 N N . TYR A 1 118 ? -14.734 -7.696 15.232 1.00 80.94 118 TYR A N 1
ATOM 973 C CA . TYR A 1 118 ? -13.749 -7.728 16.311 1.00 80.94 118 TYR A CA 1
ATOM 974 C C . TYR A 1 118 ? -14.258 -8.572 17.481 1.00 80.94 118 TYR A C 1
ATOM 976 O O . TYR A 1 118 ? -13.538 -9.428 17.991 1.00 80.94 118 TYR A O 1
ATOM 984 N N . TRP A 1 119 ? -15.524 -8.392 17.853 1.00 76.81 119 TRP A N 1
ATOM 985 C CA . TRP A 1 119 ? -16.145 -9.134 18.942 1.00 76.81 119 TRP A CA 1
ATOM 986 C C . TRP A 1 119 ? -16.337 -10.619 18.613 1.00 76.81 119 TRP A C 1
ATOM 988 O O . TRP A 1 119 ? -16.001 -11.479 19.427 1.00 76.81 119 TRP A O 1
ATOM 998 N N . ALA A 1 120 ? -16.777 -10.930 17.391 1.00 72.88 120 ALA A N 1
ATOM 999 C CA . ALA A 1 120 ? -16.937 -12.304 16.925 1.00 72.88 120 ALA A CA 1
ATOM 1000 C C . ALA A 1 120 ? -15.609 -13.087 16.881 1.00 72.88 120 ALA A C 1
ATOM 1002 O O . ALA A 1 120 ? -15.603 -14.295 17.109 1.00 72.88 120 ALA A O 1
ATOM 1003 N N . GLY A 1 121 ? -14.489 -12.414 16.591 1.00 66.81 121 GLY A N 1
ATOM 1004 C CA . GLY A 1 121 ? -13.170 -13.044 16.480 1.00 66.81 121 GLY A CA 1
ATOM 1005 C C . GLY A 1 121 ? -12.397 -13.172 17.797 1.00 66.81 121 GLY A C 1
ATOM 1006 O O . GLY A 1 121 ? -11.600 -14.098 17.942 1.00 66.81 121 GLY A O 1
ATOM 1007 N N . HIS A 1 122 ? -12.604 -12.264 18.757 1.00 61.53 122 HIS A N 1
ATOM 1008 C CA . HIS A 1 122 ? -11.755 -12.183 19.952 1.00 61.53 122 HIS A CA 1
ATOM 1009 C C . HIS A 1 122 ? -12.280 -12.981 21.159 1.00 61.53 122 HIS A C 1
ATOM 1011 O O . HIS A 1 122 ? -11.499 -13.280 22.064 1.00 61.53 122 HIS A O 1
ATOM 1017 N N . TRP A 1 123 ? -13.563 -13.364 21.168 1.00 55.66 123 TRP A N 1
ATOM 1018 C CA . TRP A 1 123 ? -14.183 -14.127 22.255 1.00 55.66 123 TRP A CA 1
ATOM 1019 C C . TRP A 1 123 ? -14.633 -15.513 21.772 1.00 55.66 123 TRP A C 1
ATOM 1021 O O . TRP A 1 123 ? -15.766 -15.714 21.329 1.00 55.66 123 TRP A O 1
ATOM 1031 N N . ARG A 1 124 ? -13.733 -16.503 21.869 1.00 47.41 124 ARG A N 1
ATOM 1032 C CA . ARG A 1 124 ? -14.071 -17.932 21.735 1.00 47.41 124 ARG A CA 1
ATOM 1033 C C . ARG A 1 124 ? -15.070 -18.309 22.840 1.00 47.41 124 ARG A C 1
ATOM 1035 O O . ARG A 1 124 ? -14.657 -18.702 23.921 1.00 47.41 124 ARG A O 1
ATOM 1042 N N . GLY A 1 125 ? -16.375 -18.171 22.604 1.00 46.53 125 GLY A N 1
ATOM 1043 C CA . GLY A 1 125 ? -17.370 -18.772 23.503 1.00 46.53 125 GLY A CA 1
ATOM 1044 C C . GLY A 1 125 ? -18.768 -18.166 23.541 1.00 46.53 125 GLY A C 1
ATOM 1045 O O . GLY A 1 125 ? -19.667 -18.818 24.055 1.00 46.53 125 GLY A O 1
ATOM 1046 N N . LYS A 1 126 ? -19.011 -16.968 22.998 1.00 47.66 126 LYS A N 1
ATOM 1047 C CA . LYS A 1 126 ? -20.370 -16.397 22.956 1.00 47.66 126 LYS A CA 1
ATOM 1048 C C . LYS A 1 126 ? -20.654 -15.798 21.585 1.00 47.66 126 LYS A C 1
ATOM 1050 O O . LYS A 1 126 ? -20.423 -14.618 21.342 1.00 47.66 126 LYS A O 1
ATOM 1055 N N . ARG A 1 127 ? -21.152 -16.642 20.677 1.00 48.44 127 ARG A N 1
ATOM 1056 C CA . ARG A 1 127 ? -21.816 -16.191 19.448 1.00 48.44 127 ARG A CA 1
ATOM 1057 C C . ARG A 1 127 ? -23.022 -15.339 19.869 1.00 48.44 127 ARG A C 1
ATOM 1059 O O . ARG A 1 127 ? -23.960 -15.882 20.435 1.00 48.44 127 ARG A O 1
ATOM 1066 N N . GLY A 1 128 ? -22.971 -14.027 19.632 1.00 50.38 128 GLY A N 1
ATOM 1067 C CA . GLY A 1 128 ? -24.145 -13.147 19.744 1.00 50.38 128 GLY A CA 1
ATOM 1068 C C . GLY A 1 128 ? -24.273 -12.283 21.003 1.00 50.38 128 GLY A C 1
ATOM 1069 O O . GLY A 1 128 ? -25.366 -11.807 21.275 1.00 50.38 128 GLY A O 1
ATOM 1070 N N . GLY A 1 129 ? -23.206 -12.055 21.776 1.00 54.72 129 GLY A N 1
ATOM 1071 C CA . GLY A 1 129 ? -23.261 -11.050 22.849 1.00 54.72 129 GLY A CA 1
ATOM 1072 C C . GLY A 1 129 ? -23.313 -9.625 22.288 1.00 54.72 129 GLY A C 1
ATOM 1073 O O . GLY A 1 129 ? -22.570 -9.324 21.351 1.00 54.72 129 GLY A O 1
ATOM 1074 N N . GLU A 1 130 ? -24.152 -8.760 22.867 1.00 60.56 130 GLU A N 1
ATOM 1075 C CA . GLU A 1 130 ? -24.191 -7.331 22.535 1.00 60.56 130 GLU A CA 1
ATOM 1076 C C . GLU A 1 130 ? -22.788 -6.705 22.639 1.00 60.56 130 GLU A C 1
ATOM 1078 O O . GLU A 1 130 ? -22.012 -7.061 23.539 1.00 60.56 130 GLU A O 1
ATOM 1083 N N . PRO A 1 131 ? -22.428 -5.784 21.726 1.00 65.69 131 PRO A N 1
ATOM 1084 C CA . PRO A 1 131 ? -21.165 -5.075 21.824 1.00 65.69 131 PRO A CA 1
ATOM 1085 C C . PRO A 1 131 ? -21.100 -4.323 23.164 1.00 65.69 131 PRO A C 1
ATOM 1087 O O . PRO A 1 131 ? -22.116 -3.805 23.628 1.00 65.69 131 PRO A O 1
ATOM 1090 N N . PRO A 1 132 ? -19.916 -4.223 23.795 1.00 71.75 132 PRO A N 1
ATOM 1091 C CA . PRO A 1 132 ? -19.773 -3.531 25.069 1.00 71.75 132 PRO A CA 1
ATOM 1092 C C . PRO A 1 132 ? -20.392 -2.128 25.014 1.00 71.75 132 PRO A C 1
ATOM 1094 O O . PRO A 1 132 ? -20.099 -1.379 24.081 1.00 71.75 132 PRO A O 1
ATOM 1097 N N . LEU A 1 133 ? -21.154 -1.739 26.048 1.00 76.69 133 LEU A N 1
ATOM 1098 C CA . LEU A 1 133 ? -21.782 -0.408 26.194 1.00 76.69 133 LEU A CA 1
ATOM 1099 C C . LEU A 1 133 ? -20.823 0.754 25.879 1.00 76.69 133 LEU A C 1
ATOM 1101 O O . LEU A 1 133 ? -21.227 1.803 25.392 1.00 76.69 133 LEU A O 1
ATOM 1105 N N . ARG A 1 134 ? -19.521 0.548 26.100 1.00 79.25 134 ARG A N 1
ATOM 1106 C CA . ARG A 1 134 ? -18.465 1.510 25.774 1.00 79.25 134 ARG A CA 1
ATOM 1107 C C . ARG A 1 134 ? -18.263 1.738 24.272 1.00 79.25 134 ARG A C 1
ATOM 1109 O O . ARG A 1 134 ? -18.044 2.876 23.896 1.00 79.25 134 ARG A O 1
ATOM 1116 N N . PHE A 1 135 ? -18.357 0.722 23.408 1.00 82.19 135 PHE A N 1
ATOM 1117 C CA . PHE A 1 135 ? -18.297 0.940 21.951 1.00 82.19 135 PHE A CA 1
ATOM 1118 C C . PHE A 1 135 ? -19.545 1.662 21.439 1.00 82.19 135 PHE A C 1
ATOM 1120 O O . PHE A 1 135 ? -19.449 2.456 20.510 1.00 82.19 135 PHE A O 1
ATOM 1127 N N . ARG A 1 136 ? -20.696 1.453 22.087 1.00 82.75 136 ARG A N 1
ATOM 1128 C CA . ARG A 1 136 ? -21.914 2.222 21.813 1.00 82.75 136 ARG A CA 1
ATOM 1129 C C . ARG A 1 136 ? -21.755 3.693 22.212 1.00 82.75 136 ARG A C 1
ATOM 1131 O O . ARG A 1 136 ? -22.030 4.558 21.394 1.00 82.75 136 ARG A O 1
ATOM 1138 N N . ALA A 1 137 ? -21.200 3.965 23.394 1.00 83.12 137 ALA A N 1
ATOM 1139 C CA . ALA A 1 137 ? -20.888 5.328 23.830 1.00 83.12 137 ALA A CA 1
ATOM 1140 C C . ALA A 1 137 ? -19.866 6.026 22.909 1.00 83.12 137 ALA A C 1
ATOM 1142 O O . ALA A 1 137 ? -20.029 7.195 22.582 1.00 83.12 137 ALA A O 1
ATOM 1143 N N . ILE A 1 138 ? -18.838 5.305 22.439 1.00 83.69 138 ILE A N 1
ATOM 1144 C CA . ILE A 1 138 ? -17.870 5.837 21.463 1.00 83.69 138 ILE A CA 1
ATOM 1145 C C . ILE A 1 138 ? -18.555 6.135 20.125 1.00 83.69 138 ILE A C 1
ATOM 1147 O O . ILE A 1 138 ? -18.273 7.157 19.511 1.00 83.69 138 ILE A O 1
ATOM 1151 N N . ARG A 1 139 ? -19.447 5.256 19.657 1.00 86.31 139 ARG A N 1
ATOM 1152 C CA . ARG A 1 139 ? -20.219 5.466 18.426 1.00 86.31 139 ARG A CA 1
ATOM 1153 C C . ARG A 1 139 ? -21.103 6.704 18.528 1.00 86.31 139 ARG A C 1
ATOM 1155 O O . ARG A 1 139 ? -21.147 7.481 17.586 1.00 86.31 139 ARG A O 1
ATOM 1162 N N . GLU A 1 140 ? -21.797 6.876 19.647 1.00 84.88 140 GLU A N 1
ATOM 1163 C CA . GLU A 1 140 ? -22.573 8.085 19.913 1.00 84.88 140 GLU A CA 1
ATOM 1164 C C . GLU A 1 140 ? -21.630 9.298 19.868 1.00 84.88 140 GLU A C 1
ATOM 1166 O O . GLU A 1 140 ? -21.775 10.148 18.999 1.00 84.88 140 GLU A O 1
ATOM 1171 N N . LEU A 1 141 ? -20.548 9.321 20.640 1.00 83.00 141 LEU A N 1
ATOM 1172 C CA . LEU A 1 141 ? -19.591 10.437 20.619 1.00 83.00 141 LEU A CA 1
ATOM 1173 C C . LEU A 1 141 ? -18.999 10.756 19.226 1.00 83.00 141 LEU A C 1
ATOM 1175 O O . LEU A 1 141 ? -18.741 11.915 18.925 1.00 83.00 141 LEU A O 1
ATOM 1179 N N . LEU A 1 142 ? -18.794 9.755 18.365 1.00 82.06 142 LEU A N 1
ATOM 1180 C CA . LEU A 1 142 ? -18.246 9.945 17.016 1.00 82.06 142 LEU A CA 1
ATOM 1181 C C . LEU A 1 142 ? -19.273 10.417 15.976 1.00 82.06 142 LEU A C 1
ATOM 1183 O O . LEU A 1 142 ? -18.875 11.030 14.990 1.00 82.06 142 LEU A O 1
ATOM 1187 N N . PHE A 1 143 ? -20.559 10.096 16.147 1.00 83.12 143 PHE A N 1
ATOM 1188 C CA . PHE A 1 143 ? -21.578 10.275 15.101 1.00 83.12 143 PHE A CA 1
ATOM 1189 C C . PHE A 1 14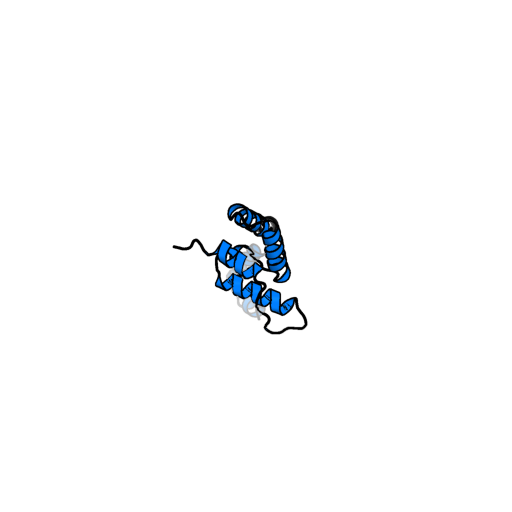3 ? -22.815 11.073 15.544 1.00 83.12 143 PHE A C 1
ATOM 1191 O O . PHE A 1 143 ? -23.783 11.128 14.790 1.00 83.12 143 PHE A O 1
ATOM 1198 N N . THR A 1 144 ? -22.815 11.674 16.738 1.00 74.50 144 THR A N 1
ATOM 1199 C CA . THR A 1 144 ? -23.974 12.444 17.240 1.00 74.50 144 THR A CA 1
ATOM 1200 C C . THR A 1 144 ? -24.042 13.869 16.664 1.00 74.50 144 THR A C 1
ATOM 1202 O O . THR A 1 144 ? -25.104 14.476 16.707 1.00 74.50 144 THR A O 1
ATOM 1205 N N . ASP A 1 145 ? -22.980 14.359 16.011 1.00 55.81 145 ASP A N 1
ATOM 1206 C CA . ASP A 1 145 ? -22.917 15.700 15.397 1.00 55.81 145 ASP A CA 1
ATOM 1207 C C . ASP A 1 145 ? -23.153 15.702 13.872 1.00 55.81 145 ASP A C 1
ATOM 1209 O O . ASP A 1 145 ? -22.479 16.412 13.122 1.00 55.81 145 ASP A O 1
ATOM 1213 N N . VAL A 1 146 ? -24.102 14.901 13.382 1.00 50.94 146 VAL A N 1
ATOM 1214 C CA . VAL A 1 146 ? -24.585 15.032 11.996 1.00 50.94 146 VAL A CA 1
ATOM 1215 C C . VAL A 1 146 ? -25.963 15.705 12.029 1.00 50.94 146 VAL A C 1
ATOM 1217 O O . VAL A 1 146 ? -26.933 15.011 12.340 1.00 50.94 146 VAL A O 1
ATOM 1220 N N . PRO A 1 147 ? -26.065 17.028 11.782 1.00 46.38 147 PRO A N 1
ATOM 1221 C CA . PRO A 1 147 ? -27.345 17.664 11.469 1.00 46.38 147 PRO A CA 1
ATOM 1222 C C . PRO A 1 147 ? -27.953 17.114 10.171 1.00 46.38 147 PRO A C 1
ATOM 1224 O O . PRO A 1 147 ? -27.181 16.705 9.269 1.00 46.38 147 PRO A O 1
#

Mean predicted aligned error: 16.91 Å

Sequence (147 aa):
MIPQLLAQASPRQRVAIESMRSHFEETDPQLYWKISFVALLFVIGALLVALLGYLERRRQRRENKPQPIRLYLWCLAKLQVPWPDILRLWRLARALRLSHPTALLISPRLYDAAVTKYWAGHWRGKRGGEPPLRFRAIRELLFTDVP

Solvent-accessible surface area (backbone atoms only — not comparable to full-atom values): 8718 Å² total; per-residue (Å²): 132,66,73,68,62,62,72,71,49,51,78,70,52,51,54,54,53,51,56,53,45,51,66,66,65,61,68,57,72,65,54,58,52,53,54,51,50,54,52,50,52,50,52,53,51,52,51,50,53,52,49,50,53,48,52,47,52,56,46,50,60,59,67,66,48,84,54,47,60,61,55,34,53,50,52,41,55,73,67,66,53,54,68,74,55,52,54,49,53,49,49,48,35,59,74,67,64,50,91,54,55,50,55,47,74,76,31,72,68,52,32,52,54,46,53,52,52,48,52,66,70,73,46,94,85,60,93,82,69,78,77,58,70,65,61,54,53,50,50,43,74,69,60,68,86,68,130

Foldseek 3Di:
DPPVVVVPDDPVVVVVVVVVVVVVVPPPPVVVVVVVVVVVVVVVVVVVVVVVVVVVVVVVVVVPPPPLLVVVLVVCVVLVPDPVVNVVLVVLCVQVVDSHSCVCLVDLVVVVVSQLVSVVPPDPPDDDDDRPVVSVVVSCSSPVPDD

pLDDT: mean 76.43, std 13.31, range [46.38, 97.31]

Radius of gyration: 37.78 Å; Cα contacts (8 Å, |Δi|>4): 44; chains: 1; bounding box: 61×42×99 Å